Protein AF-A0A3S4JZ63-F1 (afdb_monomer)

Sequence (56 aa):
MLTPSETTSYERNSNTAAGLCAGCARVLDDDEVHCCNECASDAYIETGKKGVNSNG

Secondary structure (DSSP, 8-state):
---HHHHHHHHHHHHHHTTB-TTT-PBPPTT-SSS-HHHHHHHHHHHHTTS-----

pLDDT: mean 80.04, std 15.98, range [39.03, 94.5]

Radius of gyration: 14.79 Å; Cα contacts (8 Å, |Δi|>4): 46; chains: 1; bounding box: 39×22×43 Å

Solvent-accessible surface area (backbone atoms only — not comparable to full-atom values): 3386 Å² total; per-residue (Å²): 131,77,51,74,72,52,45,56,51,48,52,25,49,52,24,30,76,71,51,15,11,37,83,77,62,44,79,45,56,100,89,43,79,50,48,40,71,65,58,50,47,51,55,46,53,64,54,56,77,69,75,70,83,87,74,135

Foldseek 3Di:
DDDPVRVLVVQQVVLLVVCAASPPSHHDDPPDRRHDPVVVVVVVVVVVVPDDPPDD

Organism: NCBI:txid158823

Mean predicted aligned error: 8.76 Å

Structure (mmCIF, N/CA/C/O backbone):
data_AF-A0A3S4JZ63-F1
#
_entry.id   AF-A0A3S4JZ63-F1
#
loop_
_atom_site.group_PDB
_atom_site.id
_atom_site.type_symbol
_atom_site.label_atom_id
_atom_site.label_alt_id
_atom_site.label_comp_id
_atom_site.label_asym_id
_atom_site.label_entity_id
_atom_site.label_seq_id
_atom_site.pdbx_PDB_ins_code
_atom_site.Cartn_x
_atom_site.Cartn_y
_atom_site.Cartn_z
_atom_site.occupancy
_atom_site.B_iso_or_equiv
_atom_site.auth_seq_id
_atom_site.auth_comp_id
_atom_site.auth_asym_id
_atom_site.auth_atom_id
_atom_site.pdbx_PDB_model_num
ATOM 1 N N . MET A 1 1 ? -2.316 -0.772 23.787 1.00 75.62 1 MET A N 1
ATOM 2 C CA . MET A 1 1 ? -2.593 -1.663 22.640 1.00 75.62 1 MET A CA 1
ATOM 3 C C . MET A 1 1 ? -3.209 -0.818 21.549 1.00 75.62 1 MET A C 1
ATOM 5 O O . MET A 1 1 ? -3.965 0.081 21.894 1.00 75.62 1 MET A O 1
ATOM 9 N N . LEU A 1 2 ? -2.844 -1.062 20.291 1.00 83.00 2 LEU A N 1
ATOM 10 C CA . LEU A 1 2 ? -3.424 -0.352 19.152 1.00 83.00 2 LEU A CA 1
ATOM 11 C C . LEU A 1 2 ? -4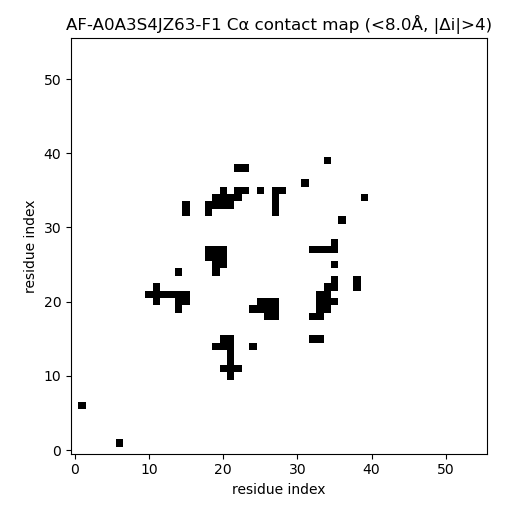.922 -0.668 19.063 1.00 83.00 2 LEU A C 1
ATOM 13 O O . LEU A 1 2 ? -5.347 -1.793 19.338 1.00 83.00 2 LEU A O 1
ATOM 17 N N . THR A 1 3 ? -5.719 0.330 18.706 1.00 91.75 3 THR A N 1
ATOM 18 C CA . THR A 1 3 ? -7.112 0.124 18.304 1.00 91.75 3 THR A CA 1
ATOM 19 C C . THR A 1 3 ? -7.160 -0.628 16.969 1.00 91.75 3 THR A C 1
ATOM 21 O O . THR A 1 3 ? -6.190 -0.580 16.213 1.00 91.75 3 THR A O 1
ATOM 24 N N . PRO A 1 4 ? -8.272 -1.299 16.619 1.00 83.44 4 PRO A N 1
ATOM 25 C CA . PRO A 1 4 ? -8.372 -2.040 15.358 1.00 83.44 4 PRO A CA 1
ATOM 26 C C . PRO A 1 4 ? -7.988 -1.206 14.125 1.00 83.44 4 PRO A C 1
ATOM 28 O O . PRO A 1 4 ? -7.254 -1.675 13.263 1.00 83.44 4 PRO A O 1
ATOM 31 N N . SER A 1 5 ? -8.398 0.063 14.086 1.00 84.38 5 SER A N 1
ATOM 32 C CA . SER A 1 5 ? -8.077 1.002 13.004 1.00 84.38 5 SER A CA 1
ATOM 33 C C . SER A 1 5 ? -6.583 1.337 12.920 1.00 84.38 5 SER A C 1
ATOM 35 O O . SER A 1 5 ? -6.027 1.504 11.829 1.00 84.38 5 SER A O 1
ATOM 37 N N . GLU A 1 6 ? -5.924 1.445 14.073 1.00 86.75 6 GLU A N 1
ATOM 38 C CA . GLU A 1 6 ? -4.484 1.679 14.164 1.00 86.75 6 GLU A CA 1
ATOM 39 C C . GLU A 1 6 ? -3.699 0.419 13.799 1.00 86.75 6 GLU A C 1
ATOM 41 O O . GLU A 1 6 ? -2.699 0.527 13.096 1.00 86.75 6 GLU A O 1
ATOM 46 N N . THR A 1 7 ? -4.180 -0.766 14.186 1.00 87.75 7 THR A N 1
ATOM 47 C CA . THR A 1 7 ? -3.614 -2.056 13.771 1.00 87.75 7 THR A CA 1
ATOM 48 C C . THR A 1 7 ? -3.652 -2.200 12.253 1.00 87.75 7 THR A C 1
ATOM 50 O O . THR A 1 7 ? -2.610 -2.404 11.641 1.00 87.75 7 THR A O 1
ATOM 53 N N . THR A 1 8 ? -4.806 -1.969 11.618 1.00 87.31 8 THR A N 1
ATOM 54 C CA . THR A 1 8 ? -4.927 -2.042 10.152 1.00 87.31 8 THR A CA 1
ATOM 55 C C . THR A 1 8 ? -4.041 -1.014 9.445 1.00 87.31 8 THR A C 1
ATOM 57 O O . THR A 1 8 ? -3.506 -1.267 8.368 1.00 87.31 8 THR A O 1
ATOM 60 N N . SER A 1 9 ? -3.868 0.177 10.017 1.00 88.62 9 SER A N 1
ATOM 61 C CA . SER A 1 9 ? -2.993 1.200 9.427 1.00 88.62 9 SER A CA 1
ATOM 62 C C . SER A 1 9 ? -1.514 0.857 9.600 1.00 88.62 9 SER A C 1
ATOM 64 O O . SER A 1 9 ? -0.730 1.039 8.670 1.00 88.62 9 SER A O 1
ATOM 66 N N . TYR A 1 10 ? -1.146 0.306 10.755 1.00 91.00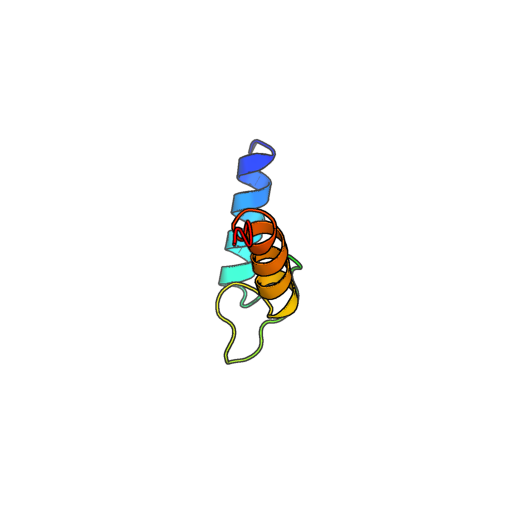 10 TYR A N 1
ATOM 67 C CA . TYR A 1 10 ? 0.197 -0.181 11.034 1.00 91.00 10 TYR A CA 1
ATOM 68 C C . TYR A 1 10 ? 0.587 -1.335 10.103 1.00 91.00 10 TYR A C 1
ATOM 70 O O . TYR A 1 10 ? 1.649 -1.282 9.488 1.00 91.00 10 TYR A O 1
ATOM 78 N N . GLU A 1 11 ? -0.287 -2.327 9.930 1.00 90.75 11 GLU A N 1
ATOM 79 C CA . GLU A 1 11 ? -0.064 -3.476 9.043 1.00 90.75 11 GLU A CA 1
ATOM 80 C C . GLU A 1 11 ? 0.134 -3.040 7.589 1.00 90.75 11 GLU A C 1
ATOM 82 O O . GLU A 1 11 ? 1.111 -3.426 6.950 1.00 90.75 11 GLU A O 1
ATOM 87 N N . ARG A 1 12 ? -0.728 -2.151 7.081 1.00 90.00 12 ARG A N 1
ATOM 88 C CA . ARG A 1 12 ? -0.603 -1.596 5.723 1.00 90.00 12 ARG A CA 1
ATOM 89 C C . ARG A 1 12 ? 0.723 -0.876 5.500 1.00 90.00 12 ARG A C 1
ATOM 91 O O . ARG A 1 12 ? 1.353 -1.038 4.452 1.00 90.00 12 ARG A O 1
ATOM 98 N N . ASN A 1 13 ? 1.150 -0.092 6.486 1.00 91.12 13 ASN A N 1
ATOM 99 C CA . ASN A 1 13 ? 2.412 0.633 6.422 1.00 91.12 13 ASN A CA 1
ATOM 100 C C . ASN A 1 13 ? 3.614 -0.320 6.492 1.00 91.12 13 ASN A C 1
ATOM 102 O O . ASN A 1 13 ? 4.568 -0.166 5.734 1.00 91.12 13 ASN A O 1
ATOM 106 N N . SER A 1 14 ? 3.541 -1.336 7.356 1.00 92.88 14 SER A N 1
ATOM 107 C CA . SER A 1 14 ? 4.564 -2.378 7.471 1.00 92.88 14 SER A CA 1
ATOM 108 C C . SER A 1 14 ? 4.723 -3.153 6.163 1.00 92.88 14 SER A C 1
ATOM 110 O O . SER A 1 14 ? 5.846 -3.374 5.720 1.00 92.88 14 SER A O 1
ATOM 112 N N . ASN A 1 15 ? 3.615 -3.518 5.517 1.00 92.69 15 ASN A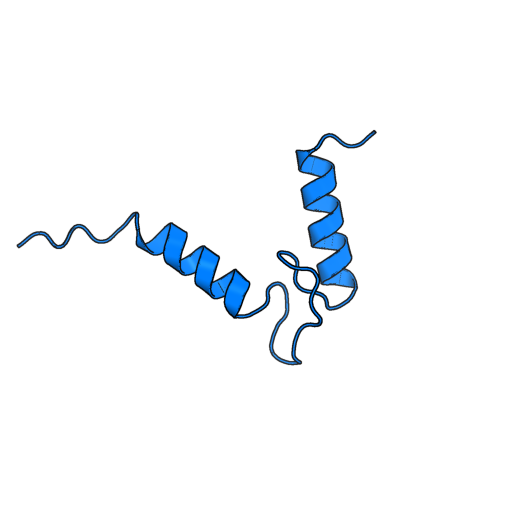 N 1
ATOM 113 C CA . ASN A 1 15 ? 3.628 -4.192 4.221 1.00 92.69 15 ASN A CA 1
ATOM 114 C C . ASN A 1 15 ? 4.293 -3.319 3.152 1.00 92.69 15 ASN A C 1
ATOM 116 O O . ASN A 1 15 ? 5.219 -3.774 2.489 1.00 92.69 15 ASN A O 1
ATOM 120 N N . THR A 1 16 ? 3.904 -2.044 3.057 1.00 89.75 16 THR A N 1
ATOM 121 C CA . THR A 1 16 ? 4.488 -1.107 2.079 1.00 89.75 16 THR A CA 1
ATOM 122 C C . THR A 1 16 ? 6.001 -0.962 2.274 1.00 89.75 16 THR A C 1
ATOM 124 O O . THR A 1 16 ? 6.761 -1.023 1.312 1.00 89.75 16 THR A O 1
ATOM 127 N N . ALA A 1 17 ? 6.463 -0.829 3.522 1.00 91.31 17 ALA A N 1
ATOM 128 C CA . ALA A 1 17 ? 7.889 -0.727 3.834 1.00 91.31 17 ALA A CA 1
ATOM 129 C C . ALA A 1 17 ? 8.684 -1.999 3.480 1.00 91.31 17 ALA A C 1
ATOM 131 O O . ALA A 1 17 ? 9.888 -1.923 3.245 1.00 91.31 17 ALA A O 1
ATOM 132 N N . ALA A 1 18 ? 8.016 -3.154 3.433 1.00 91.12 18 ALA A N 1
ATOM 133 C CA . ALA A 1 18 ? 8.591 -4.434 3.035 1.00 91.12 18 ALA A CA 1
ATOM 134 C C . ALA A 1 18 ? 8.488 -4.719 1.521 1.00 91.12 18 ALA A C 1
ATOM 136 O O . ALA A 1 18 ? 8.882 -5.802 1.093 1.00 91.12 18 ALA A O 1
ATOM 137 N N . GLY A 1 19 ? 7.954 -3.791 0.715 1.00 91.19 19 GLY A N 1
ATOM 138 C CA . GLY A 1 19 ? 7.698 -4.023 -0.714 1.00 91.19 19 GLY A CA 1
ATOM 139 C C . GLY A 1 19 ? 6.507 -4.952 -0.974 1.00 91.19 19 GLY A C 1
ATOM 140 O O . GLY A 1 19 ? 6.449 -5.637 -1.993 1.00 91.19 19 GLY A O 1
ATOM 141 N N . LEU A 1 20 ? 5.567 -5.016 -0.030 1.00 94.44 20 LEU A N 1
ATOM 142 C CA . LEU A 1 20 ? 4.344 -5.802 -0.127 1.00 94.44 20 LEU A CA 1
ATOM 143 C C . LEU A 1 20 ? 3.132 -4.888 -0.302 1.00 94.44 20 LEU A C 1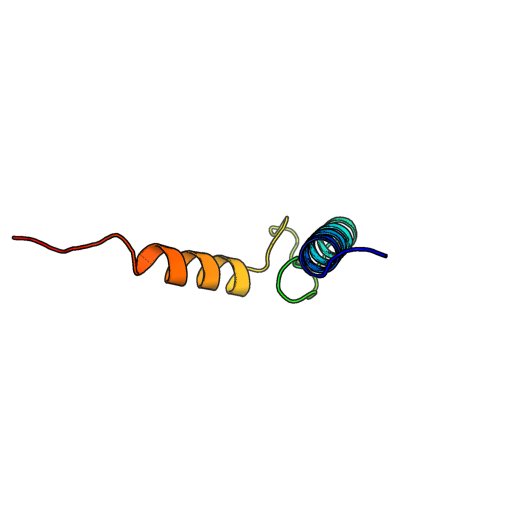
ATOM 145 O O . LEU A 1 20 ? 3.069 -3.776 0.224 1.00 94.44 20 LEU A O 1
ATOM 149 N N . CYS A 1 21 ? 2.110 -5.398 -0.979 1.00 94.50 21 CYS A N 1
ATOM 150 C CA . CYS A 1 21 ? 0.848 -4.706 -1.144 1.00 94.50 21 CYS A CA 1
ATOM 151 C C . CYS A 1 21 ? 0.201 -4.421 0.216 1.00 94.50 21 CYS A C 1
ATOM 153 O O . CYS A 1 21 ? -0.059 -5.338 0.998 1.00 94.50 21 CYS A O 1
ATOM 155 N N . ALA A 1 22 ? -0.191 -3.169 0.450 1.00 93.12 22 ALA A N 1
ATOM 156 C CA . ALA A 1 22 ? -0.909 -2.777 1.657 1.00 93.12 22 ALA A CA 1
ATOM 157 C C . ALA A 1 22 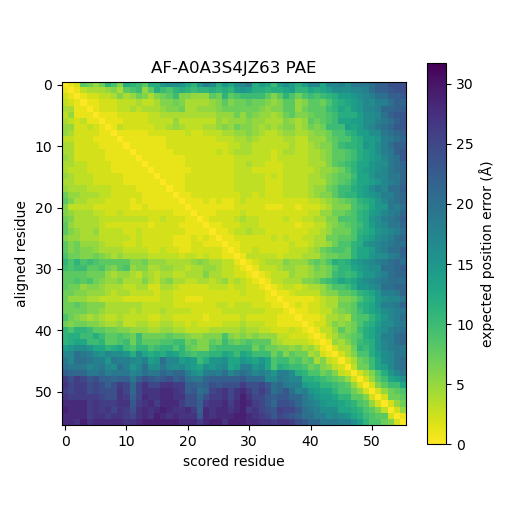? -2.229 -3.560 1.845 1.00 93.12 22 ALA A C 1
ATOM 159 O O . ALA A 1 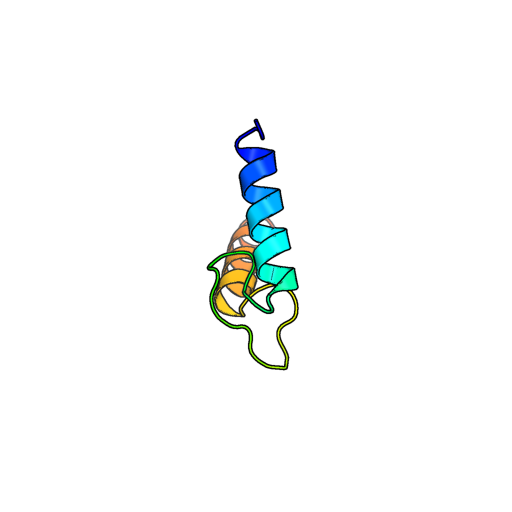22 ? -2.555 -3.936 2.964 1.00 93.12 22 ALA A O 1
ATOM 160 N N . GLY A 1 23 ? -2.970 -3.847 0.769 1.00 90.31 23 GLY A N 1
ATOM 161 C CA . GLY A 1 23 ? -4.268 -4.540 0.832 1.00 90.31 23 GLY A CA 1
ATOM 162 C C . GLY A 1 23 ? -4.218 -6.056 1.074 1.00 90.31 23 GLY A C 1
ATOM 163 O O . GLY A 1 23 ? -4.986 -6.562 1.885 1.00 90.31 23 GLY A O 1
ATOM 164 N N . CYS A 1 24 ? -3.335 -6.784 0.383 1.00 92.94 24 CYS A N 1
ATOM 165 C CA . CYS A 1 24 ? -3.313 -8.255 0.396 1.00 92.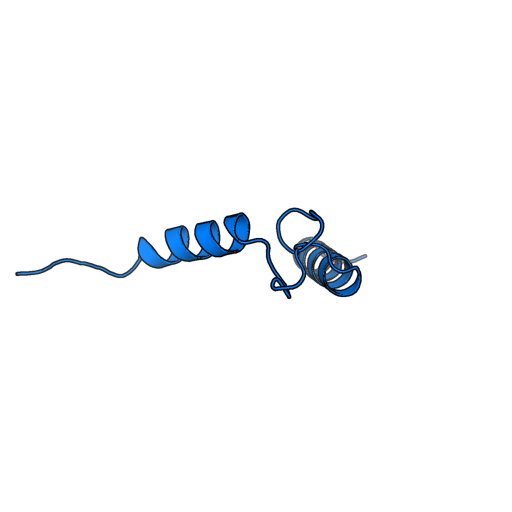94 24 CYS A CA 1
ATOM 166 C C . CYS A 1 24 ? -1.965 -8.879 0.798 1.00 92.94 24 CYS A C 1
ATOM 168 O O . CYS A 1 24 ? -1.837 -10.099 0.783 1.00 92.94 24 CYS A O 1
ATOM 170 N N . ALA A 1 25 ? -0.960 -8.065 1.141 1.00 93.44 25 ALA A N 1
ATOM 171 C CA . ALA A 1 25 ? 0.384 -8.497 1.537 1.00 93.44 25 ALA A CA 1
ATOM 172 C C . ALA A 1 25 ? 1.159 -9.332 0.492 1.00 93.44 25 ALA A C 1
ATOM 174 O O . ALA A 1 25 ? 2.154 -9.969 0.837 1.00 93.44 25 ALA A O 1
ATOM 175 N N . ARG A 1 26 ? 0.752 -9.322 -0.788 1.00 93.62 26 ARG A N 1
ATOM 176 C CA . ARG A 1 26 ? 1.546 -9.933 -1.870 1.00 93.62 26 ARG A CA 1
ATOM 177 C C . ARG A 1 26 ? 2.785 -9.105 -2.197 1.00 93.62 26 ARG A C 1
ATOM 179 O O . ARG A 1 26 ? 2.760 -7.892 -2.015 1.00 93.62 26 ARG A O 1
ATOM 186 N N . VAL A 1 27 ? 3.817 -9.745 -2.740 1.00 94.06 27 VAL A N 1
ATOM 187 C CA . VAL A 1 27 ? 4.985 -9.046 -3.3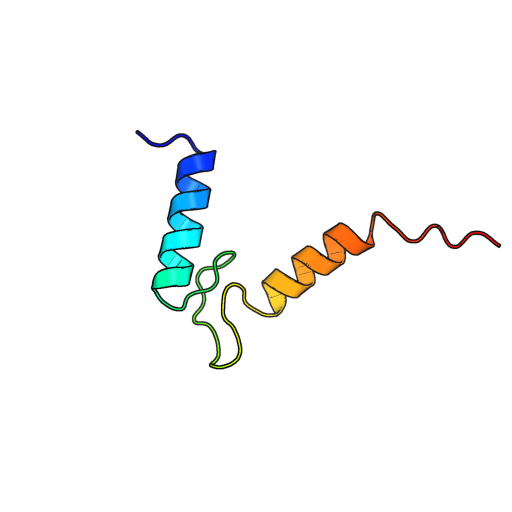01 1.00 94.06 27 VAL A CA 1
ATOM 188 C C . VAL A 1 27 ? 4.529 -8.144 -4.445 1.00 94.06 27 VAL A C 1
ATOM 190 O O . VAL A 1 27 ? 3.721 -8.569 -5.275 1.00 94.06 27 VAL A O 1
ATOM 193 N N . LEU A 1 28 ? 4.992 -6.898 -4.418 1.00 91.25 28 LEU A N 1
ATOM 194 C CA . LEU A 1 28 ? 4.762 -5.913 -5.468 1.00 91.25 28 LEU A CA 1
ATOM 195 C C . LEU A 1 28 ? 5.745 -6.127 -6.622 1.00 91.25 28 LEU A C 1
ATOM 197 O O . LEU A 1 28 ? 6.893 -6.514 -6.392 1.00 91.25 28 LEU A O 1
ATOM 201 N N . ASP A 1 29 ? 5.278 -5.886 -7.842 1.00 89.00 29 ASP A N 1
ATOM 202 C CA . ASP A 1 29 ? 6.142 -5.814 -9.021 1.00 89.00 29 ASP A CA 1
ATOM 203 C C . ASP A 1 29 ? 6.955 -4.501 -9.018 1.00 89.00 29 ASP A C 1
ATOM 205 O O . ASP A 1 29 ? 6.645 -3.569 -8.272 1.00 89.00 29 ASP A O 1
ATOM 209 N N . ASP A 1 30 ? 8.010 -4.410 -9.838 1.00 85.50 30 ASP A N 1
ATOM 210 C CA . ASP A 1 30 ? 8.940 -3.261 -9.852 1.00 85.50 30 ASP A CA 1
ATOM 211 C C . ASP A 1 30 ? 8.255 -1.907 -10.147 1.00 85.50 30 ASP A C 1
ATOM 213 O O . ASP A 1 30 ? 8.791 -0.844 -9.821 1.00 85.50 30 ASP A O 1
ATOM 217 N N . ASP A 1 31 ? 7.079 -1.925 -10.774 1.00 86.25 31 ASP A N 1
ATOM 218 C CA . ASP A 1 31 ? 6.260 -0.758 -11.100 1.00 86.25 31 ASP A CA 1
ATOM 219 C C . ASP A 1 31 ? 5.177 -0.438 -10.052 1.00 86.25 31 ASP A C 1
ATOM 221 O O . ASP A 1 31 ? 4.495 0.588 -10.155 1.00 86.25 31 ASP A O 1
ATOM 225 N N . GLU A 1 32 ? 5.035 -1.254 -9.006 1.00 83.94 32 GLU A N 1
ATOM 226 C CA . GLU A 1 32 ? 4.022 -1.096 -7.967 1.00 83.94 32 GLU A CA 1
ATOM 227 C C . GLU A 1 32 ? 4.639 -0.584 -6.646 1.00 83.94 32 GLU A C 1
ATOM 229 O O . GLU A 1 32 ? 5.576 -1.153 -6.097 1.00 83.94 32 GLU A O 1
ATOM 234 N N . VAL A 1 33 ? 4.093 0.507 -6.086 1.00 81.62 33 VAL A N 1
ATOM 235 C CA . VAL A 1 33 ? 4.706 1.202 -4.925 1.00 81.62 33 VAL A CA 1
ATOM 236 C C . VAL A 1 33 ? 3.937 1.014 -3.611 1.00 81.62 33 VAL A C 1
ATOM 238 O O . VAL A 1 33 ? 4.517 1.085 -2.532 1.00 81.62 33 VAL A O 1
ATOM 241 N N . HIS A 1 34 ? 2.619 0.806 -3.670 1.00 85.69 34 HIS A N 1
ATOM 242 C CA . HIS A 1 34 ? 1.765 0.811 -2.469 1.00 85.69 34 HIS A CA 1
ATOM 243 C C . HIS A 1 34 ? 0.706 -0.291 -2.479 1.00 85.69 34 HIS A C 1
ATOM 245 O O . HIS A 1 34 ? 0.489 -0.982 -1.480 1.00 85.69 34 HIS A O 1
ATOM 251 N N . CYS A 1 35 ? 0.064 -0.475 -3.630 1.00 89.75 35 CYS A N 1
ATOM 252 C CA . CYS A 1 35 ? -0.924 -1.511 -3.848 1.00 89.75 35 CYS A CA 1
ATOM 253 C C . CYS A 1 35 ? -0.648 -2.235 -5.157 1.00 89.75 35 CYS A C 1
ATOM 255 O O . CYS A 1 35 ? -0.240 -1.640 -6.148 1.00 89.75 35 CYS A O 1
ATOM 257 N N . CYS A 1 36 ? -0.967 -3.515 -5.103 1.00 92.38 36 CYS A N 1
ATOM 258 C CA . CYS A 1 36 ? -1.129 -4.425 -6.214 1.00 92.38 36 CYS A CA 1
ATOM 259 C C . CYS A 1 36 ? -2.208 -3.919 -7.191 1.00 92.38 36 CYS A C 1
ATOM 261 O O . CYS A 1 36 ? -3.202 -3.335 -6.745 1.00 92.38 36 CYS A O 1
ATOM 263 N N . ASN A 1 37 ? -2.065 -4.193 -8.490 1.00 88.38 37 ASN A N 1
ATOM 264 C CA . ASN A 1 37 ? -3.033 -3.797 -9.518 1.00 88.38 37 ASN A CA 1
ATOM 265 C C . ASN A 1 37 ? -4.470 -4.273 -9.220 1.00 88.38 37 ASN A C 1
ATOM 267 O O . ASN A 1 37 ? -5.417 -3.519 -9.422 1.00 88.38 37 ASN A O 1
ATOM 271 N N . GLU A 1 38 ? -4.657 -5.478 -8.672 1.00 88.88 38 GLU A N 1
ATOM 272 C CA . GLU A 1 38 ? -5.986 -5.973 -8.273 1.00 88.88 38 GLU A CA 1
ATOM 273 C C . GLU A 1 38 ? -6.583 -5.121 -7.146 1.00 88.88 38 GLU A C 1
ATOM 275 O O . GLU A 1 38 ? -7.696 -4.621 -7.273 1.00 88.88 38 GLU A O 1
ATOM 280 N N . CYS A 1 39 ? -5.817 -4.851 -6.083 1.00 89.88 39 CYS A N 1
ATOM 281 C CA . CYS A 1 39 ? -6.281 -4.013 -4.975 1.00 89.8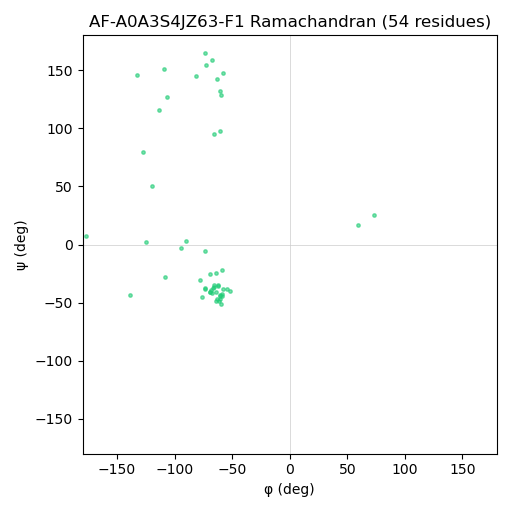8 39 CYS A CA 1
ATOM 282 C C . CYS A 1 39 ? -6.521 -2.553 -5.397 1.00 89.88 39 CYS A C 1
ATOM 284 O O . CYS A 1 39 ? -7.427 -1.898 -4.882 1.00 89.88 39 CYS A O 1
ATOM 286 N N . ALA A 1 40 ? -5.711 -2.026 -6.319 1.00 86.69 40 ALA A N 1
ATOM 287 C CA . ALA A 1 40 ? -5.912 -0.699 -6.895 1.00 86.69 40 ALA A CA 1
ATOM 288 C C . ALA A 1 40 ? -7.173 -0.655 -7.778 1.00 86.69 40 ALA A C 1
ATOM 290 O O . ALA A 1 40 ? -7.934 0.314 -7.725 1.00 86.69 40 ALA A O 1
ATOM 291 N N . SER A 1 41 ? -7.421 -1.722 -8.540 1.00 83.44 41 SER A N 1
ATOM 292 C CA . SER A 1 41 ? -8.606 -1.878 -9.385 1.00 83.44 41 SER A CA 1
ATOM 293 C C . SER A 1 41 ? -9.883 -2.012 -8.557 1.00 83.44 41 SER A C 1
ATOM 295 O O . SER A 1 41 ? -10.874 -1.357 -8.872 1.00 83.44 41 SER A O 1
ATOM 297 N N . ASP A 1 42 ? -9.864 -2.774 -7.463 1.00 76.88 42 ASP A N 1
ATOM 298 C CA . ASP A 1 42 ? -11.006 -2.898 -6.548 1.00 76.88 42 ASP A CA 1
ATOM 299 C C . ASP A 1 42 ? -11.382 -1.543 -5.934 1.00 76.88 42 ASP A C 1
ATOM 301 O O . ASP A 1 42 ? -12.553 -1.151 -5.946 1.00 76.88 42 ASP A O 1
ATOM 305 N N . ALA A 1 43 ? -10.386 -0.765 -5.497 1.00 69.88 43 ALA A N 1
ATOM 306 C CA . ALA A 1 43 ? -10.604 0.591 -4.992 1.00 69.88 43 ALA A CA 1
ATOM 307 C C . ALA A 1 43 ? -11.192 1.530 -6.067 1.00 69.88 43 ALA A C 1
ATOM 309 O O . ALA A 1 43 ? -12.022 2.400 -5.772 1.00 69.88 43 ALA A O 1
ATOM 310 N N . TYR A 1 44 ? -10.804 1.348 -7.332 1.00 64.81 44 TYR A N 1
ATOM 311 C CA . TYR A 1 44 ? -11.387 2.080 -8.455 1.00 64.81 44 TYR A CA 1
ATOM 312 C C . TYR A 1 44 ? -12.841 1.662 -8.727 1.00 64.81 44 TYR A C 1
ATOM 314 O O . TYR A 1 44 ? -13.698 2.516 -8.951 1.00 64.81 44 TYR A O 1
ATOM 322 N N . ILE A 1 45 ? -13.165 0.370 -8.652 1.00 60.84 45 ILE A N 1
ATOM 323 C CA . ILE A 1 45 ? -14.532 -0.138 -8.853 1.00 60.84 45 ILE A CA 1
ATOM 324 C C . ILE A 1 45 ? -15.482 0.381 -7.762 1.00 60.84 45 ILE A C 1
ATOM 326 O O . ILE A 1 45 ? -16.612 0.782 -8.065 1.00 60.84 45 ILE A O 1
ATOM 330 N N . GLU A 1 46 ? -15.039 0.425 -6.504 1.00 57.09 46 GLU A N 1
ATOM 331 C CA . GLU A 1 46 ? -15.850 0.939 -5.392 1.00 57.09 46 GLU A CA 1
ATOM 332 C C . GLU A 1 46 ? -16.124 2.444 -5.503 1.00 57.09 46 GLU A C 1
ATOM 334 O O . GLU A 1 46 ? -17.236 2.900 -5.225 1.00 57.09 46 GLU A O 1
ATOM 339 N N . THR A 1 47 ? -15.146 3.223 -5.967 1.00 56.72 47 THR A N 1
ATOM 340 C CA . THR A 1 47 ? -15.313 4.670 -6.185 1.00 56.72 47 THR A CA 1
ATOM 341 C C . THR A 1 47 ? -16.072 4.983 -7.479 1.00 56.72 47 THR A C 1
ATOM 343 O O . THR A 1 47 ? -16.853 5.936 -7.519 1.00 56.72 47 THR A O 1
ATOM 346 N N . GLY A 1 48 ? -15.955 4.134 -8.504 1.00 50.78 48 GLY A N 1
ATOM 347 C CA . GLY A 1 48 ? -16.671 4.240 -9.778 1.00 50.78 48 GLY A CA 1
ATOM 348 C C . GLY A 1 48 ? -18.179 3.978 -9.681 1.00 50.78 48 GLY A C 1
ATOM 349 O O . GLY A 1 48 ? -18.954 4.538 -10.458 1.00 50.78 48 GLY A O 1
ATOM 350 N N . LYS A 1 49 ? -18.645 3.212 -8.684 1.00 52.72 49 LYS A N 1
ATOM 351 C CA . LYS A 1 49 ? -20.089 3.034 -8.417 1.00 52.72 49 LYS A CA 1
ATOM 352 C C . LYS A 1 49 ? -20.764 4.249 -7.774 1.00 52.72 49 LYS A C 1
ATOM 354 O O . LYS A 1 49 ? -21.986 4.259 -7.638 1.00 52.72 49 LYS A O 1
ATOM 359 N N . LYS A 1 50 ? -20.008 5.288 -7.413 1.00 54.97 50 LYS A N 1
ATOM 360 C CA . LYS A 1 50 ? -20.529 6.512 -6.796 1.00 54.97 50 LYS A CA 1
ATOM 361 C C . LYS A 1 50 ? -20.217 7.742 -7.653 1.00 54.97 50 LYS A C 1
ATOM 363 O O . LYS A 1 50 ? -19.688 8.720 -7.139 1.00 54.97 50 LYS A O 1
ATOM 368 N N . GLY A 1 51 ? -20.521 7.719 -8.957 1.00 52.94 51 GLY A N 1
ATOM 369 C CA . GLY A 1 51 ? -20.227 8.914 -9.759 1.00 52.94 51 GLY A CA 1
ATOM 370 C C . GLY A 1 51 ? -20.595 8.995 -11.235 1.00 52.94 51 GLY A C 1
ATOM 371 O O . GLY A 1 51 ? -20.232 9.999 -11.836 1.00 52.94 51 GLY A O 1
ATOM 372 N N . VAL A 1 52 ? -21.320 8.050 -11.840 1.00 55.28 52 VAL A N 1
ATOM 373 C CA . VAL A 1 52 ? -21.875 8.284 -13.188 1.00 55.28 52 VAL A CA 1
ATOM 374 C C . VAL A 1 52 ? -23.371 7.991 -13.191 1.00 55.28 52 VAL A C 1
ATOM 376 O O . VAL A 1 52 ? -23.832 6.937 -13.612 1.00 55.28 52 VAL A O 1
ATOM 379 N N . ASN A 1 53 ? -24.147 8.961 -12.700 1.00 46.69 53 ASN A N 1
ATOM 380 C CA . ASN A 1 53 ? -25.499 9.146 -13.214 1.00 46.69 53 ASN A CA 1
ATOM 381 C C . ASN A 1 53 ? -25.344 9.583 -14.676 1.00 46.69 53 ASN A C 1
ATOM 383 O O . ASN A 1 53 ? -25.133 10.762 -14.954 1.00 46.69 53 ASN A O 1
ATOM 387 N N . SER A 1 54 ? -25.413 8.629 -15.602 1.00 50.31 54 SER A N 1
ATOM 388 C CA . SER A 1 54 ? -25.740 8.903 -16.998 1.00 50.31 54 SER A CA 1
ATOM 389 C C . SER A 1 54 ? -27.140 9.516 -17.022 1.00 50.31 54 SER A C 1
ATOM 391 O O . SER A 1 54 ? -28.135 8.807 -16.894 1.00 50.31 54 SER A O 1
ATOM 393 N N . ASN A 1 55 ? -27.214 10.841 -17.094 1.00 44.06 55 ASN A N 1
ATOM 394 C CA . ASN A 1 55 ? -28.459 11.575 -17.258 1.00 44.06 55 ASN A CA 1
ATOM 395 C C . ASN A 1 55 ? -28.414 12.248 -18.635 1.00 44.06 55 ASN A C 1
ATOM 397 O O . ASN A 1 55 ? -27.579 13.129 -18.830 1.00 44.06 55 ASN A O 1
ATOM 401 N N . GLY A 1 56 ? -29.320 11.837 -19.530 1.00 39.03 56 GLY A N 1
ATOM 402 C CA . GLY A 1 56 ? -29.683 12.548 -20.766 1.00 39.03 56 GLY A CA 1
ATOM 403 C C . GLY A 1 56 ? -28.892 12.171 -22.003 1.00 39.03 56 GLY A C 1
ATOM 404 O O . GLY A 1 56 ? -27.872 12.843 -22.254 1.00 39.03 56 GLY A O 1
#